Pro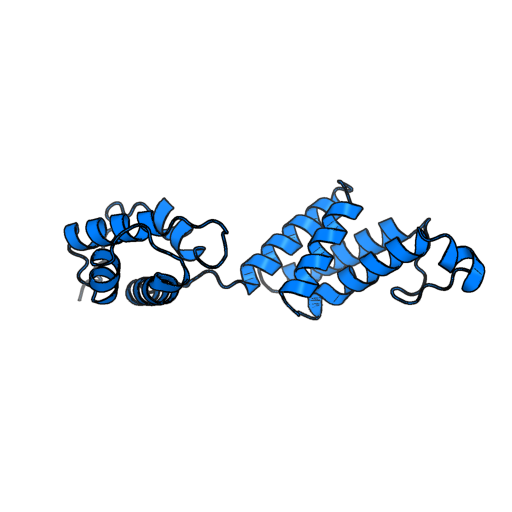tein AF-A0A3S8R445-F1 (afdb_monomer_lite)

Secondary structure (DSSP, 8-state):
------------HHHHHHHTTTTTSSS--THHHHHHHHHHHHTT---HHHHHHHTPPSSPPHHHHHHHHHHHHHHTTPPP--HHHHHHHHHHHHHHHHHTTSSHHHHHHHHHHHHHHH--GGGHHHHHHHHHHHHHH-HHHHHHSTT--SSSTT--TTTHHHHHHHHHHHHHHHHHTS--

Sequence (180 aa):
MEGVKISIVKLDVNFLEVLKTHKQVEPFDYDLVVDWAVNMLLNNYNYESLIKIASMSKPIFEEEIVDYVTEVLNDFKIEELVAVDTFKRKANYHVKMILQSNEIRKHLESLYKIYLESDNPDYKVFFNLHHAWKDLESDFIKQEMNGIQMYYKGATLENIKELIILESKKWLESCDLYSC

pLDDT: mean 82.08, std 16.59, range [32.72, 97.69]

Foldseek 3Di:
DDDPPPPPPDDVVVVVVVLLCPVPDPPDQLVVVLVSLVVCVVVVNDDPLSVVSVPDDPPDDCVRCVVSSVVVCVVVVHHRDDCVVVLLVLLLVLLVCLLVVHPVLVSLVVLLVSCVVVVDCLSLLSVLLNVQQVLLPDPVCVPPVVQAGDSDGPDHPVCSSVVSNVVSVVSVVVVVVPDD

Radius of gyration: 23.13 Å; chains: 1; bounding box: 48×33×72 Å

Structure (mmCIF, N/CA/C/O backbone):
data_AF-A0A3S8R445-F1
#
_entry.id   AF-A0A3S8R445-F1
#
loop_
_atom_site.group_PDB
_atom_site.id
_atom_site.type_symbol
_atom_site.label_atom_id
_atom_site.label_alt_id
_atom_site.label_comp_id
_atom_site.label_asym_id
_atom_site.label_entity_id
_atom_site.label_seq_id
_atom_site.pdbx_PDB_ins_code
_atom_site.Cartn_x
_atom_site.Cartn_y
_atom_site.Cartn_z
_atom_site.occupancy
_atom_site.B_iso_or_equiv
_atom_site.auth_seq_id
_atom_site.auth_comp_id
_atom_site.auth_asym_id
_atom_site.auth_atom_id
_atom_site.pdbx_PDB_model_num
ATOM 1 N N . MET A 1 1 ? -6.770 -18.264 41.956 1.00 37.25 1 MET A N 1
ATOM 2 C CA . MET A 1 1 ? -6.977 -17.150 41.009 1.00 37.25 1 MET A CA 1
ATOM 3 C C . MET A 1 1 ? -7.076 -17.759 39.629 1.00 37.25 1 MET A C 1
ATOM 5 O O . MET A 1 1 ? -6.067 -17.959 38.967 1.00 37.25 1 MET A O 1
ATOM 9 N N . GLU A 1 2 ? -8.281 -18.194 39.278 1.00 33.03 2 GLU A N 1
ATOM 10 C CA . GLU A 1 2 ? -8.566 -18.798 37.980 1.00 33.03 2 GLU A CA 1
ATOM 11 C C . GLU A 1 2 ? -8.629 -17.699 36.923 1.00 33.03 2 GLU A C 1
ATOM 13 O O . GLU A 1 2 ? -9.273 -16.667 37.113 1.00 33.03 2 GLU A O 1
ATOM 18 N N . GLY A 1 3 ? -7.896 -17.914 35.831 1.00 37.78 3 GLY A N 1
ATOM 19 C CA . GLY A 1 3 ? -7.893 -17.035 34.678 1.00 37.78 3 GLY A CA 1
ATOM 20 C C . GLY A 1 3 ? -9.277 -17.007 34.051 1.00 37.78 3 GLY A C 1
ATOM 21 O O . GLY A 1 3 ? -9.747 -18.008 33.511 1.00 37.78 3 GLY A O 1
ATOM 22 N N . VAL A 1 4 ? -9.912 -15.841 34.100 1.00 32.72 4 VAL A N 1
ATOM 23 C CA . VAL A 1 4 ? -11.117 -15.567 33.329 1.00 32.72 4 VAL A CA 1
ATOM 24 C C . VAL A 1 4 ? -10.696 -15.504 31.861 1.00 32.72 4 VAL A C 1
ATOM 26 O O . VAL A 1 4 ? -10.278 -14.466 31.353 1.00 32.72 4 VAL A O 1
ATOM 29 N N . LYS A 1 5 ? -10.781 -16.644 31.168 1.00 42.47 5 LYS A N 1
ATOM 30 C CA . LYS A 1 5 ? -10.970 -16.665 29.717 1.00 42.47 5 LYS A CA 1
ATOM 31 C C . LYS A 1 5 ? -12.329 -16.022 29.469 1.00 42.47 5 LYS A C 1
ATOM 33 O O . LYS A 1 5 ? -13.355 -16.689 29.557 1.00 42.47 5 LYS A O 1
ATOM 38 N N . ILE A 1 6 ? -12.321 -14.712 29.240 1.00 35.94 6 ILE A N 1
ATOM 39 C CA . ILE A 1 6 ? -13.501 -13.972 28.812 1.00 35.94 6 ILE A CA 1
ATOM 40 C C . ILE A 1 6 ? -13.895 -14.561 27.460 1.00 35.94 6 ILE A C 1
ATOM 42 O O . ILE A 1 6 ? -13.191 -14.422 26.461 1.00 35.94 6 ILE A O 1
ATOM 46 N N . SER A 1 7 ? -14.986 -15.316 27.477 1.00 34.06 7 SER A N 1
ATOM 47 C CA . SER A 1 7 ? -15.665 -15.847 26.309 1.00 34.06 7 SER A CA 1
ATOM 48 C C . SER A 1 7 ? -15.925 -14.701 25.339 1.00 34.06 7 SER A C 1
ATOM 50 O O . SER A 1 7 ? -16.614 -13.743 25.681 1.00 34.06 7 SER A O 1
ATOM 52 N N . ILE A 1 8 ? -15.364 -14.812 24.137 1.00 36.91 8 ILE A N 1
ATOM 53 C CA . ILE A 1 8 ? -15.640 -13.953 22.987 1.00 36.91 8 ILE A CA 1
ATOM 54 C C . ILE A 1 8 ? -17.103 -14.210 22.599 1.00 36.91 8 ILE A C 1
ATOM 56 O O . ILE A 1 8 ? -17.418 -15.052 21.761 1.00 36.91 8 ILE A O 1
ATOM 60 N N . VAL A 1 9 ? -18.029 -13.569 23.308 1.00 37.94 9 VAL A N 1
ATOM 61 C CA . VAL A 1 9 ? -19.453 -13.570 22.985 1.00 37.94 9 VAL A CA 1
ATOM 62 C C . VAL A 1 9 ? -19.597 -12.683 21.763 1.00 37.94 9 VAL A C 1
ATOM 64 O O . VAL A 1 9 ? -19.535 -11.474 21.914 1.00 37.94 9 VAL A O 1
ATOM 67 N N . LYS A 1 10 ? -19.714 -13.298 20.574 1.00 39.62 10 LYS A N 1
ATOM 68 C CA . LYS A 1 10 ? -20.199 -12.704 19.311 1.00 39.62 10 LYS A CA 1
ATOM 69 C C . LYS A 1 10 ? -20.020 -11.175 19.219 1.00 39.62 10 LYS A C 1
ATOM 71 O O . LYS A 1 10 ? -20.976 -10.448 18.971 1.00 39.62 10 LYS A O 1
ATOM 76 N N . LEU A 1 11 ? -18.788 -10.689 19.369 1.00 46.03 11 LEU A N 1
ATOM 77 C CA . LEU A 1 11 ? -18.419 -9.483 18.645 1.00 46.03 11 LEU A CA 1
ATOM 78 C C . LEU A 1 11 ? -18.672 -9.820 17.179 1.00 46.03 11 LEU A C 1
ATOM 80 O O . LEU A 1 11 ? -18.398 -10.952 16.763 1.00 46.03 11 LEU A O 1
ATOM 84 N N . ASP A 1 12 ? -19.216 -8.894 16.401 1.00 56.78 12 ASP A N 1
ATOM 85 C CA . ASP A 1 12 ? -19.133 -9.039 14.956 1.00 56.78 12 ASP A CA 1
ATOM 86 C C . ASP A 1 12 ? -17.648 -8.908 14.607 1.00 56.78 12 ASP A C 1
ATOM 88 O O . ASP A 1 12 ? -17.132 -7.817 14.378 1.00 56.78 12 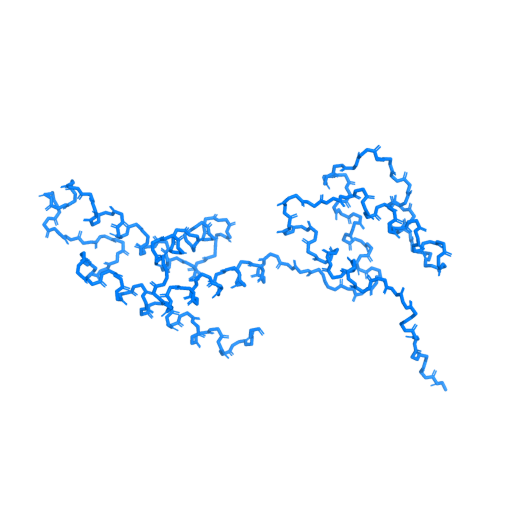ASP A O 1
ATOM 92 N N . VAL A 1 13 ? -16.922 -10.028 14.714 1.00 55.16 13 VAL A N 1
ATOM 93 C CA . VAL A 1 13 ? -15.473 -10.133 14.507 1.00 55.16 13 VAL A CA 1
ATOM 94 C C . VAL A 1 13 ? -15.116 -9.494 13.167 1.00 55.16 13 VAL A C 1
ATOM 96 O O . VAL A 1 13 ? -14.065 -8.879 13.039 1.00 55.16 13 VAL A O 1
ATOM 99 N N . ASN A 1 14 ? -16.043 -9.543 12.208 1.00 64.38 14 ASN A N 1
ATOM 100 C CA . ASN A 1 14 ? -15.901 -8.915 10.907 1.00 64.38 14 ASN A CA 1
ATOM 101 C C . ASN A 1 14 ? -15.787 -7.387 10.992 1.00 64.38 14 ASN A C 1
ATOM 103 O O . ASN A 1 14 ? -14.932 -6.822 10.319 1.00 64.38 14 ASN A O 1
ATOM 107 N N . PHE A 1 15 ? -16.598 -6.708 11.813 1.00 78.44 15 PHE A N 1
ATOM 108 C CA . PHE A 1 15 ? -16.552 -5.245 11.883 1.00 78.44 15 PHE A CA 1
ATOM 109 C C . PHE A 1 15 ? -15.285 -4.748 12.574 1.00 78.44 15 PHE A C 1
ATOM 111 O O . PHE A 1 15 ? -14.705 -3.756 12.152 1.00 78.44 15 PHE A O 1
ATOM 118 N N . LEU A 1 16 ? -14.808 -5.464 13.592 1.00 81.00 16 LEU A N 1
ATOM 119 C CA . LEU A 1 16 ? -13.578 -5.100 14.289 1.00 81.00 16 LEU A CA 1
ATOM 120 C C . LEU A 1 16 ? -12.347 -5.207 13.379 1.00 81.00 16 LEU A C 1
ATOM 122 O O . LEU A 1 16 ? -11.485 -4.337 13.421 1.00 81.00 16 LEU A O 1
ATOM 126 N N . GLU A 1 17 ? -12.270 -6.242 12.535 1.00 77.31 17 GLU A N 1
ATOM 127 C CA . GLU A 1 17 ? -11.201 -6.356 11.531 1.00 77.31 17 GLU A CA 1
ATOM 128 C C . GLU A 1 17 ? -11.254 -5.219 10.503 1.00 77.31 17 GLU A C 1
ATOM 130 O O . GLU A 1 17 ? -10.213 -4.696 10.112 1.00 77.31 17 GLU A O 1
ATOM 135 N N . VAL A 1 18 ? -12.456 -4.792 10.105 1.00 80.06 18 VAL A N 1
ATOM 136 C CA . VAL A 1 18 ? -12.642 -3.632 9.222 1.00 80.06 18 VAL A CA 1
ATOM 137 C C . VAL A 1 18 ? -12.226 -2.338 9.931 1.00 80.06 18 VAL A C 1
ATOM 139 O O . VAL A 1 18 ? -11.480 -1.542 9.362 1.00 80.06 18 VAL A O 1
ATOM 142 N N . LEU A 1 19 ? -12.617 -2.159 11.196 1.00 87.00 19 LEU A N 1
ATOM 143 C CA . LEU A 1 19 ? -12.300 -0.978 11.997 1.00 87.00 19 LEU A CA 1
ATOM 144 C C . LEU A 1 19 ? -10.791 -0.777 12.164 1.00 87.00 19 LEU A C 1
ATOM 146 O O . LEU A 1 19 ? -10.325 0.348 12.068 1.00 87.00 19 LEU A O 1
ATOM 150 N N . LYS A 1 20 ? -9.998 -1.848 12.307 1.00 87.50 20 LYS A N 1
ATOM 151 C CA . LYS A 1 20 ? -8.521 -1.758 12.357 1.00 87.50 20 LYS A CA 1
ATOM 152 C C . LYS A 1 20 ? -7.892 -1.125 11.116 1.00 87.50 20 LYS A C 1
ATOM 154 O O . LYS A 1 20 ? -6.747 -0.688 11.175 1.00 87.50 20 LYS A O 1
ATOM 159 N N . THR A 1 21 ? -8.607 -1.124 9.991 1.00 84.31 21 THR A N 1
ATOM 160 C CA . THR A 1 21 ? -8.146 -0.574 8.709 1.00 84.31 21 THR A CA 1
ATOM 161 C C . THR A 1 21 ? -8.712 0.812 8.412 1.00 84.31 21 THR A C 1
ATOM 163 O O . THR A 1 21 ? -8.507 1.306 7.306 1.00 84.31 21 THR A O 1
ATOM 166 N N . HIS A 1 22 ? -9.406 1.452 9.363 1.00 86.19 22 HIS A N 1
ATOM 167 C CA . HIS A 1 22 ? -10.198 2.660 9.100 1.00 86.19 22 HIS A CA 1
ATOM 168 C C . HIS A 1 22 ? -9.400 3.822 8.487 1.00 86.19 22 HIS A C 1
ATOM 170 O O . HIS A 1 22 ? -9.908 4.498 7.606 1.00 86.19 22 HIS A O 1
ATOM 176 N N . LYS A 1 23 ? -8.122 3.984 8.857 1.00 85.00 23 LYS A N 1
ATOM 177 C CA . LYS A 1 23 ? -7.211 4.997 8.280 1.00 85.00 23 LYS A CA 1
ATOM 178 C C . LYS A 1 23 ? -6.632 4.628 6.905 1.00 85.00 23 LYS A C 1
ATOM 180 O O . LYS A 1 23 ? -5.802 5.356 6.375 1.00 85.00 23 LYS A O 1
ATOM 185 N N . GLN A 1 24 ? -6.924 3.432 6.392 1.00 77.06 24 GLN A N 1
ATOM 186 C CA . GLN A 1 24 ? -6.248 2.834 5.227 1.00 77.06 24 GLN A CA 1
ATOM 187 C C . GLN A 1 24 ? -7.191 2.517 4.062 1.00 77.06 24 GLN A C 1
ATOM 189 O O . GLN A 1 24 ? -6.725 2.214 2.956 1.00 77.06 24 GLN A O 1
ATOM 194 N N . VAL A 1 25 ? -8.500 2.529 4.309 1.00 68.75 25 VAL A N 1
ATOM 195 C CA . VAL A 1 25 ? -9.534 2.219 3.324 1.00 68.75 25 VAL A CA 1
ATOM 196 C C . VAL A 1 25 ? -10.321 3.490 3.062 1.00 68.75 25 VAL A C 1
ATOM 198 O O . VAL A 1 25 ? -11.073 3.924 3.919 1.00 68.75 25 VAL A O 1
ATOM 201 N N . GLU A 1 26 ? -10.192 4.053 1.864 1.00 68.25 26 GLU A N 1
ATOM 202 C CA . GLU A 1 26 ? -11.035 5.165 1.428 1.00 68.25 26 GLU A CA 1
ATOM 203 C C . GLU A 1 26 ? -11.975 4.717 0.294 1.00 68.25 26 GLU A C 1
ATOM 205 O O . GLU A 1 26 ? -11.508 4.123 -0.687 1.00 68.25 26 GLU A O 1
ATOM 210 N N . PRO A 1 27 ? -13.291 5.003 0.383 1.00 70.88 27 PRO A N 1
ATOM 211 C CA . PRO A 1 27 ? -13.977 5.645 1.511 1.00 70.88 27 PRO A CA 1
ATOM 212 C C . PRO A 1 27 ? -14.246 4.670 2.677 1.00 70.88 27 PRO A C 1
ATOM 214 O O . PRO A 1 27 ? -14.631 3.521 2.446 1.00 70.88 27 PRO A O 1
ATOM 217 N N . PHE A 1 28 ? -14.112 5.147 3.919 1.00 80.19 28 PHE A N 1
ATOM 218 C CA . PHE A 1 28 ? -14.556 4.443 5.127 1.00 80.19 28 PHE A CA 1
ATOM 219 C C . PHE A 1 28 ? -15.848 5.072 5.662 1.00 80.19 28 PHE A C 1
ATOM 221 O O . PHE A 1 28 ? -15.940 6.291 5.793 1.00 80.19 28 PHE A O 1
ATOM 228 N N . ASP A 1 29 ? -16.851 4.250 5.973 1.00 83.81 29 ASP A N 1
ATOM 229 C CA . ASP A 1 29 ? -18.134 4.730 6.492 1.00 83.81 29 ASP A CA 1
ATOM 230 C C . ASP A 1 29 ? -18.096 4.844 8.022 1.00 83.81 29 ASP A C 1
ATOM 232 O O . ASP A 1 29 ? -18.304 3.873 8.759 1.00 83.81 29 ASP A O 1
ATOM 236 N N . TYR A 1 30 ? -17.813 6.053 8.500 1.00 89.31 30 TYR A N 1
ATOM 237 C CA . TYR A 1 30 ? -17.719 6.349 9.924 1.00 89.31 30 TYR A CA 1
ATOM 238 C C . TYR A 1 30 ? -19.078 6.391 10.644 1.00 89.31 30 TYR A C 1
ATOM 240 O O . TYR A 1 30 ? -19.117 6.233 11.868 1.00 89.31 30 TYR A O 1
ATOM 248 N N . ASP A 1 31 ? -20.202 6.475 9.924 1.00 88.62 31 ASP A N 1
ATOM 249 C CA . ASP A 1 31 ? -21.529 6.370 10.541 1.00 88.62 31 ASP A CA 1
ATOM 250 C C . ASP A 1 31 ? -21.749 4.969 11.132 1.00 88.62 31 ASP A C 1
ATOM 252 O O . ASP A 1 31 ? -22.407 4.818 12.170 1.00 88.62 31 ASP A O 1
ATOM 256 N N . LEU A 1 32 ? -21.162 3.934 10.523 1.00 87.25 32 LEU A N 1
ATOM 257 C CA . LEU A 1 32 ? -21.211 2.566 11.046 1.00 87.25 32 LEU A CA 1
ATOM 258 C C . LEU A 1 32 ? -20.446 2.421 12.365 1.00 87.25 32 LEU A C 1
ATOM 260 O O . LEU A 1 32 ? -20.806 1.588 13.197 1.00 87.25 32 LEU A O 1
ATOM 264 N N . VAL A 1 33 ? -19.417 3.242 12.590 1.00 92.25 33 VAL A N 1
ATOM 265 C CA . VAL A 1 33 ? -18.640 3.223 13.838 1.00 92.25 33 VAL A CA 1
ATOM 266 C C . VAL A 1 33 ? -19.472 3.754 15.000 1.00 92.25 33 VAL A C 1
ATOM 268 O O . VAL A 1 33 ? -19.410 3.196 16.094 1.00 92.25 33 VAL A O 1
ATOM 271 N N . VAL A 1 34 ? -20.306 4.770 14.759 1.00 92.56 34 VAL A N 1
ATOM 272 C CA . VAL A 1 34 ? -21.249 5.291 15.761 1.00 92.56 34 VAL A CA 1
ATOM 273 C C . VAL A 1 34 ? -22.289 4.235 16.137 1.00 92.56 34 VAL A C 1
ATOM 275 O O . VAL A 1 34 ? -22.503 3.987 17.325 1.00 92.56 34 VAL A O 1
ATOM 278 N N . ASP A 1 35 ? -22.887 3.553 15.152 1.00 89.94 35 ASP A N 1
ATOM 279 C CA . ASP A 1 35 ? -23.847 2.467 15.425 1.00 89.94 35 ASP A CA 1
ATOM 280 C C . ASP A 1 35 ? -23.194 1.324 16.201 1.00 89.94 35 ASP A C 1
ATOM 282 O O . ASP A 1 35 ? -23.765 0.782 17.153 1.00 89.94 35 ASP A O 1
ATOM 286 N N . TRP A 1 36 ? -21.976 0.957 15.806 1.00 91.50 36 TRP A N 1
ATOM 287 C CA . TRP A 1 36 ? -21.196 -0.045 16.509 1.00 91.50 36 TRP A CA 1
ATOM 288 C C . TRP A 1 36 ? -20.900 0.380 17.952 1.00 91.50 36 TRP A C 1
ATOM 290 O O . TRP A 1 36 ? -21.121 -0.416 18.863 1.00 91.50 36 TRP A O 1
ATOM 300 N N . ALA A 1 37 ? -20.496 1.629 18.196 1.00 93.38 37 ALA A N 1
ATOM 301 C CA . ALA A 1 37 ? -20.215 2.122 19.541 1.00 93.38 37 ALA A CA 1
ATOM 302 C C . ALA A 1 37 ? -21.455 2.075 20.448 1.00 93.38 37 ALA A C 1
ATOM 304 O O . ALA A 1 37 ? -21.369 1.588 21.577 1.00 93.38 37 ALA A O 1
ATOM 305 N N . VAL A 1 38 ? -22.628 2.479 19.941 1.00 91.62 38 VAL A N 1
ATOM 306 C CA . VAL A 1 38 ? -23.910 2.347 20.659 1.00 91.62 38 VAL A CA 1
ATOM 307 C C . VAL A 1 38 ? -24.187 0.885 21.013 1.00 91.62 38 VAL A C 1
ATOM 309 O O . VAL A 1 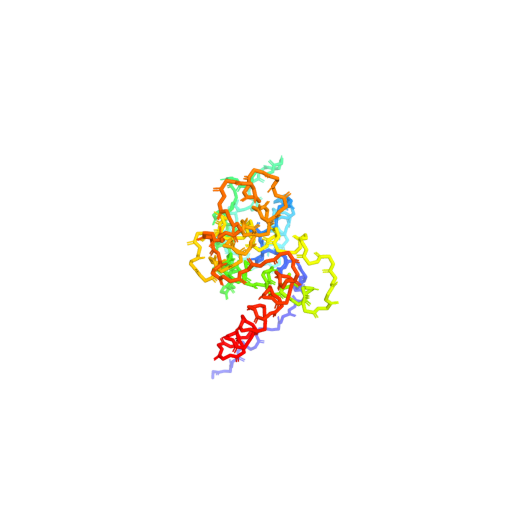38 ? -24.523 0.575 22.158 1.00 91.62 38 VAL A O 1
ATOM 312 N N . ASN A 1 39 ? -23.996 -0.033 20.063 1.00 89.75 39 ASN A N 1
ATOM 313 C CA . ASN A 1 39 ? -24.174 -1.462 20.311 1.00 89.75 39 ASN A CA 1
ATOM 314 C C . ASN A 1 39 ? -23.200 -1.992 21.372 1.00 89.75 39 ASN A C 1
ATOM 316 O O . ASN A 1 39 ? -23.596 -2.806 22.206 1.00 89.75 39 ASN A O 1
ATOM 320 N N . MET A 1 40 ? -21.949 -1.533 21.391 1.00 89.50 40 MET A N 1
ATOM 321 C CA . MET A 1 40 ? -20.972 -1.936 22.406 1.00 89.50 40 MET A CA 1
ATOM 322 C C . MET A 1 40 ? -21.381 -1.454 23.805 1.00 89.50 40 MET A C 1
ATOM 324 O O . MET A 1 40 ? -21.367 -2.253 24.746 1.00 89.50 40 MET A O 1
ATOM 328 N N . LEU A 1 41 ? -21.844 -0.205 23.939 1.00 92.50 41 LEU A N 1
ATOM 329 C CA . LEU A 1 41 ? -22.385 0.317 25.202 1.00 92.50 41 LEU A CA 1
ATOM 330 C C . LEU A 1 41 ? -23.587 -0.516 25.687 1.00 92.50 41 LEU A C 1
ATOM 332 O O . LEU A 1 41 ? -23.639 -0.912 26.851 1.00 92.50 41 LEU A O 1
ATOM 336 N N . LEU A 1 42 ? -24.519 -0.863 24.787 1.00 90.88 42 LEU A N 1
ATOM 337 C CA . LEU A 1 42 ? -25.676 -1.719 25.101 1.00 90.88 42 LEU A CA 1
ATOM 338 C C . LEU A 1 42 ? -25.277 -3.134 25.552 1.00 90.88 42 LEU A C 1
ATOM 340 O O . LEU A 1 42 ? -26.012 -3.776 26.300 1.00 90.88 42 LEU A O 1
ATOM 344 N N . ASN A 1 43 ? -24.103 -3.612 25.134 1.00 87.69 43 ASN A N 1
ATOM 345 C CA . ASN A 1 43 ? -23.529 -4.889 25.558 1.00 87.69 43 ASN A CA 1
ATOM 346 C C . ASN A 1 43 ? -22.630 -4.771 26.809 1.00 87.69 43 ASN A C 1
ATOM 348 O O . ASN A 1 43 ? -21.907 -5.712 27.134 1.00 87.69 43 ASN A O 1
ATOM 352 N N . ASN A 1 44 ? -22.729 -3.667 27.561 1.00 90.12 44 ASN A N 1
ATOM 353 C CA . ASN A 1 44 ? -21.999 -3.379 28.805 1.00 90.12 44 ASN A CA 1
ATOM 354 C C . ASN A 1 44 ? -20.490 -3.105 28.646 1.00 90.12 44 ASN A C 1
ATOM 356 O O . ASN A 1 44 ? -19.747 -3.191 29.628 1.00 90.12 44 ASN A O 1
ATOM 360 N N . TYR A 1 45 ? -20.021 -2.744 27.449 1.00 89.06 45 TYR A N 1
ATOM 361 C CA . TYR A 1 45 ? -18.666 -2.215 27.269 1.00 89.06 45 TYR A CA 1
ATOM 362 C C . TYR A 1 45 ? -18.668 -0.711 27.553 1.00 89.06 45 TYR A C 1
ATOM 364 O O . TYR A 1 45 ? -19.045 0.071 26.694 1.00 89.06 45 TYR A O 1
ATOM 372 N N . ASN A 1 46 ? -18.253 -0.300 28.753 1.00 89.06 46 ASN A N 1
ATOM 373 C CA . ASN A 1 46 ? -18.399 1.080 29.243 1.00 89.06 46 ASN A CA 1
ATOM 374 C C . ASN A 1 46 ? -17.084 1.878 29.202 1.00 89.06 46 ASN A C 1
ATOM 376 O O . ASN A 1 46 ? -16.630 2.386 30.228 1.00 89.06 46 ASN A O 1
ATOM 380 N N . TYR A 1 47 ? -16.453 1.959 28.033 1.00 93.00 47 TYR A N 1
ATOM 381 C CA . TYR A 1 47 ? -15.259 2.786 27.832 1.00 93.00 47 TYR A CA 1
ATOM 382 C C . TYR A 1 47 ? -15.640 4.242 27.539 1.00 93.00 47 TYR A C 1
ATOM 384 O O . TYR A 1 47 ? -16.622 4.497 26.843 1.00 93.00 47 TYR A O 1
ATOM 392 N N . GLU A 1 48 ? -14.862 5.205 28.044 1.00 93.88 48 GLU A N 1
ATOM 393 C CA . GLU A 1 48 ? -15.113 6.635 27.800 1.00 93.88 48 GLU A CA 1
ATOM 394 C C . GLU A 1 48 ? -15.032 6.968 26.304 1.00 93.88 48 GLU A C 1
ATOM 396 O O . GLU A 1 48 ? -15.872 7.693 25.774 1.00 93.88 48 GLU A O 1
ATOM 401 N N . SER A 1 49 ? -14.073 6.359 25.610 1.00 93.69 49 SER A N 1
ATOM 402 C CA . SER A 1 49 ? -13.890 6.442 24.162 1.00 93.69 49 SER A CA 1
ATOM 403 C C . SER A 1 49 ? -15.140 6.006 23.375 1.00 93.69 49 SER A C 1
ATOM 405 O O . SER A 1 49 ? -15.555 6.692 22.441 1.00 93.69 49 SER A O 1
ATOM 407 N N . LEU A 1 50 ? -15.822 4.934 23.800 1.00 94.69 50 LEU A N 1
ATOM 408 C CA . LEU A 1 50 ? -17.087 4.488 23.199 1.00 94.69 50 LEU A CA 1
ATOM 409 C C . LEU A 1 50 ? -18.225 5.480 23.441 1.00 94.69 50 LEU A C 1
ATOM 411 O O . LEU A 1 50 ? -19.034 5.703 22.544 1.00 94.69 50 LEU A O 1
ATOM 415 N N . ILE A 1 51 ? -18.293 6.084 24.632 1.00 95.75 51 ILE A N 1
ATOM 416 C CA . ILE A 1 51 ? -19.305 7.101 24.954 1.00 95.75 51 ILE A CA 1
ATOM 417 C C . ILE A 1 51 ? -19.121 8.325 24.056 1.00 95.75 51 ILE A C 1
ATOM 419 O O . ILE A 1 51 ? -20.106 8.832 23.518 1.00 95.75 51 ILE A O 1
ATOM 423 N N . LYS A 1 52 ? -17.873 8.769 23.851 1.00 95.25 52 LYS A N 1
ATOM 424 C CA . LYS A 1 52 ? -17.550 9.873 22.937 1.00 95.25 52 LYS A CA 1
ATOM 425 C C . LYS A 1 52 ? -18.065 9.573 21.530 1.00 95.25 52 LYS A C 1
ATOM 427 O O . LYS A 1 52 ? -18.890 10.334 21.032 1.00 95.25 52 LYS A O 1
ATOM 432 N N . ILE A 1 53 ? -17.678 8.436 20.941 1.00 96.12 53 ILE A N 1
ATOM 433 C CA . ILE A 1 53 ? -18.120 8.048 19.590 1.00 96.12 53 ILE A CA 1
ATOM 434 C C . ILE A 1 53 ? -19.647 7.928 19.501 1.00 96.12 53 ILE A C 1
ATOM 436 O O . ILE A 1 53 ? -20.257 8.481 18.591 1.00 96.12 53 ILE A O 1
ATOM 440 N N . ALA A 1 54 ? -20.287 7.243 20.451 1.00 95.44 54 ALA A N 1
ATOM 441 C CA . ALA A 1 54 ? -21.736 7.036 20.446 1.00 95.44 54 ALA A CA 1
ATOM 442 C C . ALA A 1 54 ? -22.540 8.343 20.582 1.00 95.44 54 ALA A C 1
ATOM 444 O O . ALA A 1 54 ? -23.720 8.378 20.240 1.00 95.44 54 ALA A O 1
ATOM 445 N N . SER A 1 55 ? -21.918 9.407 21.099 1.00 95.44 55 SER A N 1
ATOM 446 C CA . SER A 1 55 ? -22.540 10.727 21.241 1.00 95.44 55 SER A CA 1
ATOM 447 C C . SER A 1 55 ? -22.470 11.590 19.976 1.00 95.44 55 SER A C 1
ATOM 449 O O . SER A 1 55 ? -23.125 12.634 19.915 1.00 95.44 55 SER A O 1
ATOM 451 N N . MET A 1 56 ? -21.689 11.182 18.972 1.00 95.31 56 MET A N 1
ATOM 452 C CA . MET A 1 56 ? -21.512 11.959 17.750 1.00 95.31 56 MET A CA 1
ATOM 453 C C . MET A 1 56 ? -22.766 11.919 16.863 1.00 95.31 56 MET A C 1
ATOM 455 O O . MET A 1 56 ? -23.495 10.928 16.811 1.00 95.31 56 MET A O 1
ATOM 459 N N . SER A 1 57 ? -23.028 13.022 16.158 1.00 93.00 57 SER A N 1
ATOM 460 C CA . SER A 1 57 ? -24.181 13.150 15.260 1.00 93.00 57 SER A CA 1
ATOM 461 C C . SER A 1 57 ? -23.778 12.842 13.824 1.00 93.00 57 SER A C 1
ATOM 463 O O . SER A 1 57 ? -22.837 13.433 13.314 1.00 93.00 57 SER A O 1
ATOM 465 N N . LYS A 1 58 ? -24.524 11.951 13.173 1.00 89.88 58 LYS A N 1
ATOM 466 C CA . LYS A 1 58 ? -24.328 11.589 11.764 1.00 89.88 58 LYS A CA 1
ATOM 467 C C . LYS A 1 58 ? -24.844 12.688 10.817 1.00 89.88 58 LYS A C 1
ATOM 469 O O . LYS A 1 58 ? -25.838 13.338 11.164 1.00 89.88 58 LYS A O 1
ATOM 474 N N . PRO A 1 59 ? -24.283 12.847 9.603 1.00 90.38 59 PRO A N 1
ATOM 475 C CA . PRO A 1 59 ? -23.151 12.097 9.053 1.00 90.38 59 PRO A CA 1
ATOM 476 C C . PRO A 1 59 ? -21.822 12.524 9.681 1.00 90.38 59 PRO A C 1
ATOM 478 O O . PRO A 1 59 ? -21.635 13.702 9.972 1.00 90.38 59 PRO A O 1
ATOM 481 N N . ILE A 1 60 ? -20.920 11.566 9.867 1.00 89.88 60 ILE A N 1
ATOM 482 C CA . ILE A 1 60 ? -19.600 11.783 10.459 1.00 89.88 60 ILE A CA 1
ATOM 483 C C . ILE A 1 60 ? -18.550 11.948 9.364 1.00 89.88 60 ILE A C 1
ATOM 485 O O . ILE A 1 60 ? -18.423 11.088 8.488 1.00 89.88 60 ILE A O 1
ATOM 489 N N . PHE A 1 61 ? -17.746 13.003 9.457 1.00 86.62 61 PHE A N 1
ATOM 490 C CA . PHE A 1 61 ? -16.543 13.136 8.645 1.00 86.62 61 PHE A CA 1
ATOM 491 C C . PHE A 1 61 ? -15.330 12.519 9.347 1.00 86.62 61 PHE A C 1
ATOM 493 O O . PHE A 1 61 ? -15.242 12.494 10.577 1.00 86.62 61 PHE A O 1
ATOM 500 N N . GLU A 1 62 ? -14.384 12.002 8.561 1.00 87.12 62 GLU A N 1
ATOM 501 C CA . GLU A 1 62 ? -13.193 11.325 9.081 1.00 87.12 62 GLU A CA 1
ATOM 502 C C . GLU A 1 62 ? -12.430 12.195 10.084 1.00 87.12 62 GLU A C 1
ATOM 504 O O . GLU A 1 62 ? -12.058 11.719 11.159 1.00 87.12 62 GLU A O 1
ATOM 509 N N . GLU A 1 63 ? -12.262 13.483 9.775 1.00 88.12 63 GLU A N 1
ATOM 510 C CA . GLU A 1 63 ? -11.486 14.412 10.595 1.00 88.12 63 GLU A CA 1
ATOM 511 C C . GLU A 1 63 ? -12.096 14.630 11.990 1.00 88.12 63 GLU A C 1
ATOM 513 O O . GLU A 1 63 ? -11.406 15.091 12.898 1.00 88.12 63 GLU A O 1
ATOM 518 N N . GLU A 1 64 ? -13.375 14.297 12.178 1.00 89.94 64 GLU A N 1
ATOM 519 C CA . GLU A 1 64 ? -14.088 14.464 13.446 1.00 89.94 64 GLU A CA 1
ATOM 520 C C . GLU A 1 64 ? -13.950 13.252 14.376 1.00 89.94 64 GLU A C 1
ATOM 522 O O . GLU A 1 64 ? -14.104 13.393 15.589 1.00 89.94 64 GLU A O 1
ATOM 527 N N . ILE A 1 65 ? -13.700 12.056 13.829 1.00 93.62 65 ILE A N 1
ATOM 528 C CA . ILE A 1 65 ? -13.825 10.783 14.562 1.00 93.62 65 ILE A CA 1
ATOM 529 C C . ILE A 1 65 ? -12.539 9.955 14.605 1.00 93.62 65 ILE A C 1
ATOM 531 O O . ILE A 1 65 ? -12.386 9.127 15.504 1.00 93.62 65 ILE A O 1
ATOM 535 N N . VAL A 1 66 ? -11.613 10.155 13.662 1.00 90.94 66 VAL A N 1
ATOM 536 C CA . VAL A 1 66 ? -10.443 9.286 13.446 1.00 90.94 66 VAL A CA 1
ATOM 537 C C . VAL A 1 66 ? -9.610 9.049 14.718 1.00 90.94 66 VAL A C 1
ATOM 539 O O . VAL A 1 66 ? -9.207 7.915 15.006 1.00 90.94 66 VAL A O 1
ATOM 542 N N . ASP A 1 67 ? -9.421 10.085 15.536 1.00 91.19 67 ASP A N 1
ATOM 543 C CA . ASP A 1 67 ? -8.675 10.000 16.795 1.00 91.19 67 ASP A CA 1
ATOM 544 C C . ASP A 1 67 ? -9.455 9.248 17.883 1.00 91.19 67 ASP A C 1
ATOM 546 O O . ASP A 1 67 ? -8.870 8.512 18.679 1.00 91.19 67 ASP A O 1
ATOM 550 N N . TYR A 1 68 ? -10.785 9.351 17.895 1.00 93.94 68 TYR A N 1
ATOM 551 C CA . TYR A 1 68 ? -11.619 8.608 18.840 1.00 93.94 68 TYR A CA 1
ATOM 552 C C . TYR A 1 68 ? -11.681 7.121 18.495 1.00 93.94 68 TYR A C 1
ATOM 554 O O . TYR A 1 68 ? -11.664 6.289 19.402 1.00 93.94 68 TYR A O 1
ATOM 562 N N . VAL A 1 69 ? -11.685 6.759 17.206 1.00 92.75 69 VAL A N 1
ATOM 563 C CA . VAL A 1 69 ? -11.571 5.347 16.789 1.00 92.75 69 VAL A CA 1
ATOM 564 C C . VAL A 1 69 ? -10.255 4.745 17.281 1.00 92.75 69 VAL A C 1
ATOM 566 O O . VAL A 1 69 ? -10.250 3.644 17.831 1.00 92.75 69 VAL A O 1
ATOM 569 N N . THR A 1 70 ? -9.164 5.502 17.162 1.00 92.12 70 THR A N 1
ATOM 570 C CA . THR A 1 70 ? -7.838 5.130 17.685 1.00 92.12 70 THR A CA 1
ATOM 571 C C . THR A 1 70 ? -7.882 4.895 19.198 1.00 92.12 70 THR A C 1
ATOM 573 O O . THR A 1 70 ? -7.399 3.880 19.701 1.00 92.12 70 THR A O 1
ATOM 576 N N . GLU A 1 71 ? -8.496 5.819 19.945 1.00 93.56 71 GLU A N 1
ATOM 577 C CA . GLU A 1 71 ? -8.671 5.713 21.400 1.00 93.56 71 GLU A CA 1
ATOM 578 C C . GLU A 1 71 ? -9.445 4.440 21.781 1.00 93.56 71 GLU A C 1
ATOM 580 O O . GLU A 1 71 ? -9.007 3.686 22.652 1.00 93.56 71 GLU A O 1
ATOM 585 N N . VAL A 1 72 ? -10.541 4.140 21.074 1.00 93.38 72 VAL A N 1
ATOM 586 C CA . VAL A 1 72 ? -11.327 2.922 21.307 1.00 93.38 72 VAL A CA 1
ATOM 587 C C . VAL A 1 72 ? -10.505 1.661 21.037 1.00 93.38 72 VAL A C 1
ATOM 589 O O . VAL A 1 72 ? -10.503 0.745 21.858 1.00 93.38 72 VAL A O 1
ATOM 592 N N . LEU A 1 73 ? -9.795 1.577 19.910 1.00 91.94 73 LEU A N 1
ATOM 593 C CA . LEU A 1 73 ? -8.979 0.399 19.594 1.00 91.94 73 LEU A CA 1
ATOM 594 C C . LEU A 1 73 ? -7.912 0.151 20.674 1.00 91.94 73 LEU A C 1
ATOM 596 O O . LEU A 1 73 ? -7.725 -0.994 21.099 1.00 91.94 73 LEU A O 1
ATOM 600 N N . ASN A 1 74 ? -7.309 1.217 21.207 1.00 90.81 74 ASN A N 1
ATOM 601 C CA . ASN A 1 74 ? -6.381 1.139 22.336 1.00 90.81 74 ASN A CA 1
ATOM 602 C C . ASN A 1 74 ? -7.041 0.609 23.621 1.00 90.81 74 ASN A C 1
ATOM 604 O O . ASN A 1 74 ? -6.461 -0.255 24.286 1.00 90.81 74 ASN A O 1
ATOM 608 N N . ASP A 1 75 ? -8.260 1.049 23.948 1.00 90.94 75 ASP A N 1
ATOM 609 C CA . ASP A 1 75 ? -9.022 0.542 25.102 1.00 90.94 75 ASP A CA 1
ATOM 610 C C . ASP A 1 75 ? -9.295 -0.968 25.004 1.00 90.94 75 ASP A C 1
ATOM 612 O O . ASP A 1 75 ? -9.215 -1.701 25.999 1.00 90.94 75 ASP A O 1
ATOM 616 N N . PHE A 1 76 ? -9.540 -1.460 23.787 1.00 87.69 76 PHE A N 1
ATOM 617 C CA . PHE A 1 76 ? -9.687 -2.887 23.494 1.00 87.69 76 PHE A CA 1
ATOM 618 C C . PHE A 1 76 ? -8.354 -3.641 23.365 1.00 87.69 76 PHE A C 1
ATOM 620 O O . PHE A 1 76 ? -8.365 -4.863 23.192 1.00 87.69 76 PHE A O 1
ATOM 627 N N . LYS A 1 77 ? -7.209 -2.955 23.490 1.00 88.75 77 LYS A N 1
ATOM 628 C CA . LYS A 1 77 ? -5.858 -3.500 23.254 1.00 88.75 77 LYS A CA 1
ATOM 629 C C . LYS A 1 77 ? -5.711 -4.119 21.864 1.00 88.75 77 LYS A C 1
ATOM 631 O O . LYS A 1 77 ? -5.090 -5.171 21.701 1.00 88.75 77 LYS A O 1
ATOM 636 N N . ILE A 1 78 ? -6.326 -3.483 20.877 1.00 86.94 78 ILE A N 1
ATOM 637 C CA . ILE A 1 78 ? -6.271 -3.873 19.477 1.00 86.94 78 ILE A CA 1
ATOM 638 C C . ILE A 1 78 ? -5.275 -2.969 18.777 1.00 86.94 78 ILE A C 1
ATOM 640 O O . ILE A 1 78 ? -5.401 -1.750 18.810 1.00 86.94 78 ILE A O 1
ATOM 644 N N . GLU A 1 79 ? -4.304 -3.585 18.118 1.00 84.25 79 GLU A N 1
ATOM 645 C CA . GLU A 1 79 ? -3.368 -2.860 17.276 1.00 84.25 79 GLU A CA 1
ATOM 646 C C . GLU A 1 79 ? -4.062 -2.431 15.978 1.00 84.25 79 GLU A C 1
ATOM 648 O O . GLU A 1 79 ? -4.666 -3.246 15.271 1.00 84.25 79 GLU A O 1
ATOM 653 N N . GLU A 1 80 ? -3.991 -1.136 15.686 1.00 83.81 80 GLU A N 1
ATOM 654 C CA . GLU A 1 80 ? -4.361 -0.602 14.381 1.00 83.81 80 GLU A CA 1
ATOM 655 C C . GLU A 1 80 ? -3.421 -1.124 13.299 1.00 83.81 80 GLU A C 1
ATOM 657 O O . GLU A 1 80 ? -2.209 -1.229 13.495 1.00 83.81 80 GLU A O 1
ATOM 662 N N . LEU A 1 81 ? -3.962 -1.381 12.110 1.00 76.75 81 LEU A N 1
ATOM 663 C CA . LEU A 1 81 ? -3.129 -1.736 10.972 1.00 76.75 81 LEU A CA 1
ATOM 664 C C . LEU A 1 81 ? -2.499 -0.462 10.401 1.00 76.75 81 LEU A C 1
ATOM 666 O O . LEU A 1 81 ? -3.126 0.304 9.668 1.00 76.75 81 LEU A O 1
ATOM 670 N N . VAL A 1 82 ? -1.233 -0.236 10.758 1.00 60.81 82 VAL A N 1
ATOM 671 C CA . VAL A 1 82 ? -0.453 0.922 10.311 1.00 60.81 82 VAL A CA 1
ATOM 672 C C . VAL A 1 82 ? -0.182 0.833 8.804 1.00 60.81 82 VAL A C 1
ATOM 674 O O . VAL A 1 82 ? 0.108 -0.234 8.257 1.00 60.81 82 VAL A O 1
ATOM 677 N N . ALA A 1 83 ? -0.220 1.981 8.120 1.00 55.53 83 ALA A N 1
ATOM 678 C CA . ALA A 1 83 ? 0.014 2.130 6.680 1.00 55.53 83 ALA A CA 1
ATOM 679 C C . ALA A 1 83 ? 1.270 1.415 6.151 1.00 55.53 83 ALA A C 1
ATOM 681 O O . ALA A 1 83 ? 1.285 0.984 5.001 1.00 55.53 83 ALA A O 1
ATOM 682 N N . VAL A 1 84 ? 2.312 1.243 6.974 1.00 52.25 84 VAL A N 1
ATOM 683 C CA . VAL A 1 84 ? 3.548 0.538 6.593 1.00 52.25 84 VAL A CA 1
ATOM 684 C C . VAL A 1 84 ? 3.257 -0.906 6.167 1.00 52.25 84 VAL A C 1
ATOM 686 O O . VAL A 1 84 ? 3.761 -1.349 5.131 1.00 52.25 84 VAL A O 1
ATOM 689 N N . ASP A 1 85 ? 2.360 -1.600 6.872 1.00 60.34 85 ASP A N 1
ATOM 690 C CA . ASP A 1 85 ? 1.903 -2.934 6.476 1.00 60.34 85 ASP A CA 1
ATOM 691 C C . ASP A 1 85 ? 1.000 -2.883 5.246 1.00 60.34 85 ASP A C 1
ATOM 693 O O . ASP A 1 85 ? 1.026 -3.793 4.417 1.00 60.34 85 ASP A O 1
ATOM 697 N N . THR A 1 86 ? 0.241 -1.803 5.061 1.00 68.69 86 THR A N 1
ATOM 698 C CA . THR A 1 86 ? -0.637 -1.632 3.898 1.00 68.69 86 THR A CA 1
ATOM 699 C C . THR A 1 86 ? 0.159 -1.387 2.618 1.00 68.69 86 THR A C 1
ATOM 701 O O . THR A 1 86 ? -0.090 -2.059 1.618 1.00 68.69 86 THR A O 1
ATOM 704 N N . PHE A 1 87 ? 1.151 -0.492 2.626 1.00 80.00 87 PHE A N 1
ATOM 705 C CA . PHE A 1 87 ? 2.035 -0.263 1.481 1.00 80.00 87 PHE A CA 1
ATOM 706 C C . PHE A 1 87 ? 2.843 -1.508 1.149 1.00 80.00 87 PHE A C 1
ATOM 708 O O . PHE A 1 87 ? 2.899 -1.890 -0.017 1.00 80.00 87 PHE A O 1
ATOM 715 N N . LYS A 1 88 ? 3.384 -2.201 2.159 1.00 82.38 88 LYS A N 1
ATOM 716 C CA . LYS A 1 88 ? 4.133 -3.442 1.946 1.00 82.38 88 LYS A CA 1
ATOM 717 C C . LYS A 1 88 ? 3.239 -4.552 1.387 1.00 82.38 88 LYS A C 1
ATOM 719 O O . LYS A 1 88 ? 3.629 -5.230 0.439 1.00 82.38 88 LYS A O 1
ATOM 724 N N . ARG A 1 89 ? 2.005 -4.706 1.887 1.00 80.25 89 ARG A N 1
ATOM 725 C CA . ARG A 1 89 ? 1.012 -5.655 1.341 1.00 80.25 89 ARG A CA 1
ATOM 726 C C . ARG A 1 89 ? 0.594 -5.297 -0.087 1.00 80.25 89 ARG A C 1
ATOM 728 O O . ARG A 1 89 ? 0.599 -6.178 -0.948 1.00 80.25 89 ARG A O 1
ATOM 735 N N . LYS A 1 90 ? 0.288 -4.023 -0.364 1.00 84.31 90 LYS A N 1
ATOM 736 C CA . LYS A 1 90 ? -0.033 -3.515 -1.712 1.00 84.31 90 LYS A CA 1
ATOM 737 C C . LYS A 1 90 ? 1.1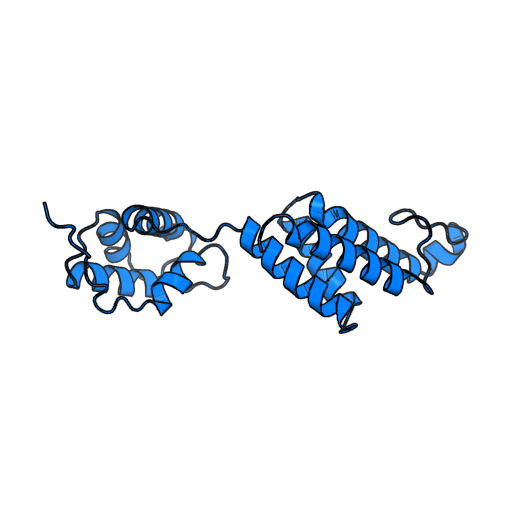40 -3.741 -2.672 1.00 84.31 90 LYS A C 1
ATOM 739 O O . LYS A 1 90 ? 0.949 -4.253 -3.774 1.00 84.31 90 LYS A O 1
ATOM 744 N N . ALA A 1 91 ? 2.362 -3.446 -2.237 1.00 89.94 91 ALA A N 1
ATOM 745 C CA . ALA A 1 91 ? 3.567 -3.672 -3.019 1.00 89.94 91 ALA A CA 1
ATOM 746 C C . ALA A 1 91 ? 3.780 -5.162 -3.305 1.00 89.94 91 ALA A C 1
ATOM 748 O O . ALA A 1 91 ? 3.964 -5.539 -4.459 1.00 89.94 91 ALA A O 1
ATOM 749 N N . ASN A 1 92 ? 3.648 -6.026 -2.296 1.00 89.38 92 ASN A N 1
ATOM 750 C CA . ASN A 1 92 ? 3.752 -7.476 -2.458 1.00 89.38 92 ASN A CA 1
ATOM 751 C C . ASN A 1 92 ? 2.718 -8.029 -3.443 1.00 89.38 92 ASN A C 1
ATOM 753 O O . ASN A 1 92 ? 3.043 -8.917 -4.233 1.00 89.38 92 ASN A O 1
ATOM 757 N N . TYR A 1 93 ? 1.490 -7.505 -3.434 1.00 87.38 93 TYR A N 1
ATOM 758 C CA . TYR A 1 93 ? 0.488 -7.838 -4.443 1.00 87.38 93 TYR A CA 1
ATOM 759 C C . TYR A 1 93 ? 0.986 -7.482 -5.851 1.00 87.38 93 TYR A C 1
ATOM 761 O O . TYR A 1 93 ? 1.063 -8.358 -6.711 1.00 87.38 93 TYR A O 1
ATOM 769 N N . HIS A 1 94 ? 1.404 -6.237 -6.083 1.00 91.19 94 HIS A N 1
ATOM 770 C CA . HIS A 1 94 ? 1.872 -5.792 -7.399 1.00 91.19 94 HIS A CA 1
ATOM 771 C C . HIS A 1 94 ? 3.125 -6.528 -7.881 1.00 91.19 94 HIS A C 1
ATOM 773 O O . HIS A 1 94 ? 3.202 -6.909 -9.049 1.00 91.19 94 HIS A O 1
ATOM 779 N N . VAL A 1 95 ? 4.067 -6.804 -6.981 1.00 93.94 95 VAL A N 1
ATOM 780 C CA . VAL A 1 95 ? 5.255 -7.615 -7.257 1.00 93.94 95 VAL A CA 1
ATOM 781 C C . VAL A 1 95 ? 4.863 -9.029 -7.694 1.00 93.94 95 VAL A C 1
ATOM 783 O O . VAL A 1 95 ? 5.352 -9.509 -8.714 1.00 93.94 95 VAL A O 1
ATOM 786 N N . LYS A 1 96 ? 3.928 -9.690 -6.998 1.00 88.19 96 LYS A N 1
ATOM 787 C CA . LYS A 1 96 ? 3.440 -11.022 -7.400 1.00 88.19 96 LYS A CA 1
ATOM 788 C C . LYS A 1 96 ? 2.787 -11.003 -8.784 1.00 88.19 96 LYS A C 1
ATOM 790 O O . LYS A 1 96 ? 3.040 -11.908 -9.577 1.00 88.19 96 LYS A O 1
ATOM 795 N N . MET A 1 97 ? 2.014 -9.965 -9.105 1.00 87.44 97 MET A N 1
ATOM 796 C CA . MET A 1 97 ? 1.406 -9.826 -10.432 1.00 87.44 97 MET A CA 1
ATOM 797 C C . MET A 1 97 ? 2.452 -9.624 -11.544 1.00 87.44 97 MET A C 1
ATOM 799 O O . MET A 1 97 ? 2.332 -10.224 -12.613 1.00 87.44 97 MET A O 1
ATOM 803 N N . ILE A 1 98 ? 3.516 -8.853 -11.276 1.00 94.38 98 ILE A N 1
ATOM 804 C CA . ILE A 1 98 ? 4.668 -8.705 -12.183 1.00 94.38 98 ILE A CA 1
ATOM 805 C C . ILE A 1 98 ? 5.331 -10.059 -12.451 1.00 94.38 98 ILE A C 1
ATOM 807 O O . ILE A 1 98 ? 5.611 -10.388 -13.603 1.00 94.38 98 ILE A O 1
ATOM 811 N N . LEU A 1 99 ? 5.561 -10.866 -11.410 1.00 92.50 99 LEU A N 1
ATOM 812 C CA . LEU A 1 99 ? 6.191 -12.185 -11.550 1.00 92.50 99 LEU A CA 1
ATOM 813 C C . LEU A 1 99 ? 5.336 -13.171 -12.353 1.00 92.50 99 LEU A C 1
ATOM 815 O O . LEU A 1 99 ? 5.873 -14.040 -13.035 1.00 92.50 99 LEU A O 1
ATOM 819 N N . GLN A 1 100 ? 4.016 -13.003 -12.328 1.00 89.19 100 GLN A N 1
ATOM 820 C CA . GLN A 1 100 ? 3.077 -13.740 -13.176 1.00 89.19 100 GLN A CA 1
ATOM 821 C C . GLN A 1 100 ? 3.010 -13.198 -14.616 1.00 89.19 100 GLN A C 1
ATOM 823 O O . GLN A 1 100 ? 2.215 -13.681 -15.416 1.00 89.19 100 GLN A O 1
ATOM 828 N N . SER A 1 101 ? 3.843 -12.208 -14.964 1.00 85.50 101 SER A N 1
ATOM 829 C CA . SER A 1 101 ? 3.855 -11.507 -16.258 1.00 85.50 101 SER A CA 1
ATOM 830 C C . SER A 1 101 ? 2.516 -10.868 -16.640 1.00 85.50 101 SER A C 1
ATOM 832 O O . SER A 1 101 ? 2.266 -10.594 -17.814 1.00 85.50 101 SER A O 1
ATOM 834 N N . ASN A 1 102 ? 1.658 -10.597 -15.656 1.00 76.62 102 ASN A N 1
ATOM 835 C CA . ASN A 1 102 ? 0.380 -9.944 -15.877 1.00 76.62 102 ASN A CA 1
ATOM 836 C C . ASN A 1 102 ? 0.567 -8.424 -15.824 1.00 76.62 102 ASN A C 1
ATOM 838 O O . ASN A 1 102 ? 1.159 -7.929 -14.874 1.00 76.62 102 ASN A O 1
ATOM 842 N N . GLU A 1 103 ? 0.105 -7.694 -16.845 1.00 88.38 103 GLU A N 1
ATOM 843 C CA . GLU A 1 103 ? 0.090 -6.219 -16.909 1.00 88.38 103 GLU A CA 1
ATOM 844 C C . GLU A 1 103 ? 1.312 -5.511 -16.261 1.00 88.38 103 GLU A C 1
ATOM 846 O O . GLU A 1 103 ? 1.149 -4.543 -15.517 1.00 88.38 103 GLU A O 1
ATOM 851 N N . ILE A 1 104 ? 2.548 -5.968 -16.536 1.00 92.81 104 ILE A N 1
ATOM 852 C CA . ILE A 1 104 ? 3.774 -5.538 -15.816 1.00 92.81 104 ILE A CA 1
ATOM 853 C C . ILE A 1 104 ? 3.867 -4.008 -15.682 1.00 92.81 104 ILE A C 1
ATOM 855 O O . ILE A 1 104 ? 4.204 -3.490 -14.619 1.00 92.81 104 ILE A O 1
ATOM 859 N N . ARG A 1 105 ? 3.521 -3.270 -16.745 1.00 93.44 105 ARG A N 1
ATOM 860 C CA . ARG A 1 105 ? 3.568 -1.801 -16.777 1.00 93.44 105 ARG A CA 1
ATOM 861 C C . ARG A 1 105 ? 2.657 -1.154 -15.733 1.00 93.44 105 ARG A C 1
ATOM 863 O O . ARG A 1 105 ? 3.090 -0.249 -15.027 1.00 93.44 105 ARG A O 1
ATOM 870 N N . LYS A 1 106 ? 1.420 -1.639 -15.626 1.00 92.56 106 LYS A N 1
ATOM 871 C CA . LYS A 1 106 ? 0.402 -1.134 -14.699 1.00 92.56 106 LYS A CA 1
ATOM 872 C C . LYS A 1 106 ? 0.813 -1.382 -13.254 1.00 92.56 106 LYS A C 1
ATOM 874 O O . LYS A 1 106 ? 0.718 -0.493 -12.419 1.00 92.56 106 LYS A O 1
ATOM 879 N N . HIS A 1 107 ? 1.310 -2.578 -12.959 1.00 93.81 107 HIS A N 1
ATOM 880 C CA . HIS A 1 107 ? 1.747 -2.910 -11.605 1.00 93.81 107 HIS A CA 1
ATOM 881 C C . HIS A 1 107 ? 3.043 -2.199 -11.207 1.00 93.81 107 HIS A C 1
ATOM 883 O O . HIS A 1 107 ? 3.179 -1.797 -10.053 1.00 93.81 107 HIS A O 1
ATOM 889 N N . LEU A 1 108 ? 3.949 -1.948 -12.156 1.00 97.19 108 LEU A N 1
ATOM 890 C CA . LEU A 1 108 ? 5.100 -1.076 -11.930 1.00 97.19 108 LEU A CA 1
ATOM 891 C C . LEU A 1 108 ? 4.674 0.369 -11.633 1.00 97.19 108 LEU A C 1
ATOM 893 O O . LEU A 1 108 ? 5.248 1.003 -10.755 1.00 97.19 108 LEU A O 1
ATOM 897 N N . GLU A 1 109 ? 3.665 0.893 -12.335 1.00 94.44 109 GLU A N 1
ATOM 898 C CA . GLU A 1 109 ? 3.098 2.214 -12.041 1.00 94.44 109 GLU A CA 1
ATOM 899 C C . GLU A 1 109 ? 2.499 2.278 -10.628 1.00 94.44 109 GLU A C 1
ATOM 901 O O . GLU A 1 109 ? 2.716 3.256 -9.918 1.00 94.44 109 GLU A O 1
ATOM 906 N N . SER A 1 110 ? 1.804 1.232 -10.177 1.00 92.00 110 SER A N 1
ATOM 907 C CA . SER A 1 110 ? 1.309 1.170 -8.798 1.00 92.00 110 SER A CA 1
ATOM 908 C C . SER A 1 110 ? 2.443 1.170 -7.765 1.00 92.00 110 SER A C 1
ATOM 910 O O . SER A 1 110 ? 2.357 1.895 -6.781 1.00 92.00 110 SER A O 1
ATOM 912 N N . LEU A 1 111 ? 3.530 0.422 -7.995 1.00 94.38 111 LEU A N 1
ATOM 913 C CA . LEU A 1 111 ? 4.709 0.425 -7.112 1.00 94.38 111 LEU A CA 1
ATOM 914 C C . LEU A 1 111 ? 5.416 1.786 -7.078 1.00 94.38 111 LEU A C 1
ATOM 916 O O . LEU A 1 111 ? 5.875 2.227 -6.028 1.00 94.38 111 LEU A O 1
ATOM 920 N N . TYR A 1 112 ? 5.466 2.472 -8.218 1.00 93.00 112 TYR A N 1
ATOM 921 C CA . TYR A 1 112 ? 5.930 3.852 -8.306 1.00 93.00 112 TYR A CA 1
ATOM 922 C C . TYR A 1 112 ? 5.069 4.809 -7.460 1.00 93.00 112 TYR A C 1
ATOM 924 O O . TYR A 1 112 ? 5.623 5.631 -6.736 1.00 93.00 112 TYR A O 1
ATOM 932 N N . LYS A 1 113 ? 3.734 4.692 -7.503 1.00 90.38 113 LYS A N 1
ATOM 933 C CA . LYS A 1 113 ? 2.835 5.523 -6.679 1.00 90.38 113 LYS A CA 1
ATOM 934 C C . LYS A 1 113 ? 3.026 5.256 -5.190 1.00 90.38 113 LYS A C 1
ATOM 936 O O . LYS A 1 113 ? 3.125 6.205 -4.424 1.00 90.38 113 LYS A O 1
ATOM 941 N N . ILE A 1 114 ? 3.203 3.989 -4.810 1.00 90.06 114 ILE A N 1
ATOM 942 C CA . ILE A 1 114 ? 3.531 3.611 -3.429 1.00 90.06 114 ILE A CA 1
ATOM 943 C C . ILE A 1 114 ? 4.806 4.321 -2.954 1.00 90.06 114 ILE A C 1
ATOM 945 O O . ILE A 1 114 ? 4.805 4.853 -1.852 1.00 90.06 114 ILE A O 1
ATOM 949 N N . TYR A 1 115 ? 5.862 4.394 -3.776 1.00 91.12 115 TYR A N 1
ATOM 950 C CA . TYR A 1 115 ? 7.071 5.153 -3.423 1.00 91.12 115 TYR A CA 1
ATOM 951 C C . TYR A 1 115 ? 6.777 6.635 -3.143 1.00 91.12 115 TYR A C 1
ATOM 953 O O . TYR A 1 115 ? 7.287 7.176 -2.167 1.00 91.12 115 TYR A O 1
ATOM 961 N N . LEU A 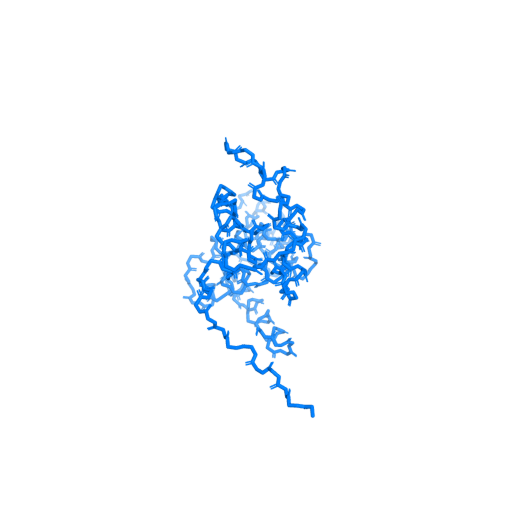1 116 ? 5.959 7.284 -3.979 1.00 87.25 116 LEU A N 1
ATOM 962 C CA . LEU A 1 116 ? 5.604 8.696 -3.802 1.00 87.25 116 LEU A CA 1
ATOM 963 C C . LEU A 1 116 ? 4.754 8.947 -2.554 1.00 87.25 116 LEU A C 1
ATOM 965 O O . LEU A 1 116 ? 4.931 9.963 -1.894 1.00 87.25 116 LEU A O 1
ATOM 969 N N . GLU A 1 117 ? 3.826 8.039 -2.259 1.00 86.56 117 GLU A N 1
ATOM 970 C CA . GLU A 1 117 ? 2.914 8.147 -1.117 1.00 86.56 117 GLU A CA 1
ATOM 971 C C . GLU A 1 117 ? 3.615 7.819 0.203 1.00 86.56 117 GLU A C 1
ATOM 973 O O . GLU A 1 117 ? 3.342 8.447 1.223 1.00 86.56 117 GLU A O 1
ATOM 978 N N . SER A 1 118 ? 4.520 6.838 0.199 1.00 82.88 118 SER A N 1
ATOM 979 C CA . SER A 1 118 ? 5.155 6.354 1.422 1.00 82.88 118 SER A CA 1
ATOM 980 C C . SER A 1 118 ? 6.490 7.033 1.745 1.00 82.88 118 SER A C 1
ATOM 982 O O . SER A 1 118 ? 6.998 6.816 2.842 1.00 82.88 118 SER A O 1
ATOM 984 N N . ASP A 1 119 ? 7.117 7.719 0.777 1.00 81.25 119 ASP A N 1
ATOM 985 C CA . ASP A 1 119 ? 8.495 8.253 0.827 1.00 81.25 119 ASP A CA 1
ATOM 986 C C . ASP A 1 119 ? 9.537 7.241 1.360 1.00 81.25 119 ASP A C 1
ATOM 988 O O . ASP A 1 119 ? 10.531 7.582 2.001 1.00 81.25 119 ASP A O 1
ATOM 992 N N . ASN A 1 120 ? 9.305 5.943 1.120 1.00 83.25 120 ASN A N 1
ATOM 993 C CA . ASN A 1 120 ? 10.159 4.880 1.650 1.00 83.25 120 ASN A CA 1
ATOM 994 C C . ASN A 1 120 ? 11.214 4.499 0.594 1.00 83.25 120 ASN A C 1
ATOM 996 O O . ASN A 1 120 ? 10.848 4.060 -0.504 1.00 83.25 120 ASN A O 1
ATOM 1000 N N . PRO A 1 121 ? 12.521 4.612 0.906 1.00 87.06 121 PRO A N 1
ATOM 1001 C CA . PRO A 1 121 ? 13.599 4.321 -0.036 1.00 87.06 121 PRO A CA 1
ATOM 1002 C C . PRO A 1 121 ? 13.614 2.877 -0.551 1.00 87.06 121 PRO A C 1
ATOM 1004 O O . PRO A 1 121 ? 14.163 2.646 -1.629 1.00 87.06 121 PRO A O 1
ATOM 1007 N N . ASP A 1 122 ? 12.991 1.927 0.146 1.00 88.00 122 ASP A N 1
ATOM 1008 C CA . ASP A 1 122 ? 12.903 0.528 -0.279 1.00 88.00 122 ASP A CA 1
ATOM 1009 C C . ASP A 1 122 ? 12.213 0.398 -1.649 1.00 88.00 122 ASP A C 1
ATOM 1011 O O . ASP A 1 122 ? 12.618 -0.408 -2.489 1.00 88.00 122 ASP A O 1
ATOM 1015 N N . TYR A 1 123 ? 11.221 1.249 -1.940 1.00 90.38 123 TYR A N 1
ATOM 1016 C CA . TYR A 1 123 ? 10.497 1.232 -3.218 1.00 90.38 123 TYR A CA 1
ATOM 1017 C C . TYR A 1 123 ? 11.214 1.993 -4.346 1.00 90.38 123 TYR A C 1
ATOM 1019 O O . TYR A 1 123 ? 10.773 1.953 -5.500 1.00 90.38 123 TYR A O 1
ATOM 1027 N N . LYS A 1 124 ? 12.339 2.666 -4.059 1.00 93.38 124 LYS A N 1
ATOM 1028 C CA . LYS A 1 124 ? 13.054 3.528 -5.020 1.00 93.38 124 LYS A CA 1
ATOM 1029 C C . LYS A 1 124 ? 13.486 2.785 -6.285 1.00 93.38 124 LYS A C 1
ATOM 1031 O O . LYS A 1 124 ? 13.546 3.374 -7.364 1.00 93.38 124 LYS A O 1
ATOM 1036 N N . VAL A 1 125 ? 13.765 1.485 -6.185 1.00 95.69 125 VAL A N 1
ATOM 1037 C CA . VAL A 1 125 ? 14.115 0.665 -7.354 1.00 95.69 125 VAL A CA 1
ATOM 1038 C C . VAL A 1 125 ? 12.977 0.616 -8.379 1.00 95.69 125 VAL A C 1
ATOM 1040 O O . VAL A 1 125 ? 13.224 0.759 -9.576 1.00 95.69 125 VAL A O 1
ATOM 1043 N N . PHE A 1 126 ? 11.724 0.515 -7.927 1.00 96.19 126 PHE A N 1
ATOM 1044 C CA . PHE A 1 126 ? 10.554 0.503 -8.806 1.00 96.19 126 PHE A CA 1
ATOM 1045 C C . PHE A 1 126 ? 10.260 1.887 -9.384 1.00 96.19 126 PHE A C 1
ATOM 1047 O O . PHE A 1 126 ? 9.890 1.986 -10.554 1.00 96.19 126 PHE A O 1
ATOM 1054 N N . PHE A 1 127 ? 10.508 2.953 -8.617 1.00 95.50 127 PHE A N 1
ATOM 1055 C CA . PHE A 1 127 ? 10.490 4.323 -9.135 1.00 95.50 127 PHE A CA 1
ATOM 1056 C C . PHE A 1 127 ? 11.479 4.494 -10.300 1.00 95.50 127 PHE A C 1
ATOM 1058 O O . PHE A 1 127 ? 11.099 4.938 -11.386 1.00 95.50 127 PHE A O 1
ATOM 1065 N N . ASN A 1 128 ? 12.734 4.074 -10.113 1.00 96.06 128 ASN A N 1
ATOM 1066 C CA . ASN A 1 128 ? 13.768 4.171 -11.143 1.00 96.06 128 ASN A CA 1
ATOM 1067 C C . ASN A 1 128 ? 13.409 3.353 -12.391 1.00 96.06 128 ASN A C 1
ATOM 1069 O O . ASN A 1 128 ? 13.541 3.843 -13.508 1.00 96.06 128 ASN A O 1
ATOM 1073 N N . LEU A 1 129 ? 12.917 2.124 -12.217 1.00 97.00 129 LEU A N 1
ATOM 1074 C CA . LEU A 1 129 ? 12.492 1.271 -13.330 1.00 97.00 129 LEU A CA 1
ATOM 1075 C C . LEU A 1 129 ? 11.284 1.845 -14.085 1.00 97.00 129 LEU A C 1
ATOM 1077 O O . LEU A 1 129 ? 11.223 1.742 -15.311 1.00 97.00 129 LEU A O 1
ATOM 1081 N N . HIS A 1 130 ? 10.334 2.472 -13.382 1.00 96.38 130 HIS A N 1
ATOM 1082 C CA . HIS A 1 130 ? 9.187 3.133 -14.006 1.00 96.38 130 HIS A CA 1
ATOM 1083 C C . HIS A 1 130 ? 9.632 4.245 -14.962 1.00 96.38 130 HIS A C 1
ATOM 1085 O O . HIS A 1 130 ? 9.186 4.280 -16.118 1.00 96.38 130 HIS A O 1
ATOM 1091 N N . HIS A 1 131 ? 10.526 5.116 -14.485 1.00 93.81 131 HIS A N 1
ATOM 1092 C CA . HIS A 1 131 ? 11.104 6.198 -15.275 1.00 93.81 131 HIS A CA 1
ATOM 1093 C C . HIS A 1 131 ? 11.994 5.674 -16.400 1.00 93.81 131 HIS A C 1
ATOM 1095 O O . HIS A 1 131 ? 11.821 6.100 -17.537 1.00 93.81 131 HIS A O 1
ATOM 1101 N N . ALA A 1 132 ? 12.843 4.678 -16.130 1.00 93.25 132 ALA A N 1
ATOM 1102 C CA . ALA A 1 132 ? 13.676 4.048 -17.151 1.00 93.25 132 ALA A CA 1
ATOM 1103 C C . ALA A 1 132 ? 12.840 3.523 -18.327 1.00 93.25 132 ALA A C 1
ATOM 1105 O O . ALA A 1 132 ? 13.160 3.798 -19.479 1.00 93.25 132 ALA A O 1
ATOM 1106 N N . TRP A 1 133 ? 11.735 2.820 -18.056 1.00 93.19 133 TRP A N 1
ATOM 1107 C CA . TRP A 1 133 ? 10.841 2.345 -19.114 1.00 93.19 133 TRP A CA 1
ATOM 1108 C C . TRP A 1 133 ? 10.188 3.516 -19.864 1.00 93.19 133 TRP A C 1
ATOM 1110 O O . TRP A 1 133 ? 10.196 3.545 -21.092 1.00 93.19 133 TRP A O 1
ATOM 1120 N N . LYS A 1 134 ? 9.667 4.520 -19.149 1.00 91.12 134 LYS A N 1
ATOM 1121 C CA . LYS A 1 134 ? 9.043 5.695 -19.782 1.00 91.12 134 LYS A CA 1
ATOM 1122 C C . LYS A 1 134 ? 10.014 6.446 -20.705 1.00 91.12 134 LYS A C 1
ATOM 1124 O O . LYS A 1 134 ? 9.622 6.836 -21.800 1.00 91.12 134 LYS A O 1
ATOM 1129 N N . ASP A 1 135 ? 11.269 6.597 -20.294 1.00 88.81 135 ASP A N 1
ATOM 1130 C CA . ASP A 1 135 ? 12.321 7.218 -21.102 1.00 88.81 135 ASP A CA 1
ATOM 1131 C C . ASP A 1 135 ? 12.635 6.408 -22.359 1.00 88.81 135 ASP A C 1
ATOM 1133 O O . ASP A 1 135 ? 12.779 6.971 -23.439 1.00 88.81 135 ASP A O 1
ATOM 1137 N N . LEU A 1 136 ? 12.715 5.081 -22.236 1.00 87.75 136 LEU A N 1
ATOM 1138 C CA . LEU A 1 136 ? 12.987 4.181 -23.358 1.00 87.75 136 LEU A CA 1
ATOM 1139 C C . LEU A 1 136 ? 11.882 4.217 -24.429 1.00 87.75 136 LEU A C 1
ATOM 1141 O O . LEU A 1 136 ? 12.148 3.975 -25.607 1.00 87.75 136 LEU A O 1
ATOM 1145 N N . GLU A 1 137 ? 10.647 4.529 -24.034 1.00 87.00 137 GLU A N 1
ATOM 1146 C CA . GLU A 1 137 ? 9.508 4.725 -24.940 1.00 87.00 137 GLU A CA 1
ATOM 1147 C C . GLU A 1 137 ? 9.502 6.118 -25.592 1.00 87.00 137 GLU A C 1
ATOM 1149 O O . GLU A 1 137 ? 8.831 6.311 -26.604 1.00 87.00 137 GLU A O 1
ATOM 1154 N N . SER A 1 138 ? 10.273 7.073 -25.062 1.00 81.25 138 SER A N 1
ATOM 1155 C CA . SER A 1 138 ? 10.371 8.432 -25.590 1.00 81.25 138 SER A CA 1
ATOM 1156 C C . SER A 1 138 ? 11.333 8.514 -26.776 1.00 81.25 138 SER A C 1
ATOM 1158 O O . SER A 1 138 ? 12.520 8.194 -26.672 1.00 81.25 138 SER A O 1
ATOM 1160 N N . ASP A 1 139 ? 10.846 9.026 -27.908 1.00 69.81 139 ASP A N 1
ATOM 1161 C CA . ASP A 1 139 ? 11.663 9.242 -29.109 1.00 69.81 139 ASP A CA 1
ATOM 1162 C C . ASP A 1 139 ? 12.771 10.287 -28.900 1.00 69.81 139 ASP A C 1
ATOM 1164 O O . ASP A 1 139 ? 13.794 10.247 -29.583 1.00 69.81 139 ASP A O 1
ATOM 1168 N N . PHE A 1 140 ? 12.609 11.172 -27.913 1.00 67.38 140 PHE A N 1
ATOM 1169 C CA . PHE A 1 140 ? 13.599 12.184 -27.543 1.00 67.38 140 PHE A CA 1
ATOM 1170 C C . PHE A 1 140 ? 14.893 11.553 -27.001 1.00 67.38 140 PHE A C 1
ATOM 1172 O O . PHE A 1 140 ? 15.994 11.878 -27.445 1.00 67.38 140 PHE A O 1
ATOM 1179 N N . ILE A 1 141 ? 14.772 10.579 -26.094 1.00 64.56 141 ILE A N 1
ATOM 1180 C CA . ILE A 1 141 ? 15.924 9.926 -25.451 1.00 64.56 141 ILE A CA 1
ATOM 1181 C C . ILE A 1 141 ? 16.674 9.034 -26.450 1.00 64.56 141 ILE A C 1
ATOM 1183 O O . ILE A 1 141 ? 17.905 8.969 -26.429 1.00 64.56 141 ILE A O 1
ATOM 1187 N N . LYS A 1 142 ? 15.952 8.385 -27.374 1.00 62.22 142 LYS A N 1
ATOM 1188 C CA . LYS A 1 142 ? 16.563 7.562 -28.432 1.00 62.22 142 LYS A CA 1
ATOM 1189 C C . LYS A 1 142 ? 17.502 8.367 -29.331 1.00 62.22 142 LYS A C 1
ATOM 1191 O O . LYS A 1 142 ? 18.495 7.814 -29.796 1.00 62.22 142 LYS A O 1
ATOM 1196 N N . GLN A 1 143 ? 17.191 9.641 -29.573 1.00 62.69 143 GLN A N 1
ATOM 1197 C CA . GLN A 1 143 ? 17.947 10.491 -30.492 1.00 62.69 143 GLN A CA 1
ATOM 1198 C C . GLN A 1 143 ? 19.058 11.285 -29.794 1.00 62.69 143 GLN A C 1
ATOM 1200 O O . GLN A 1 143 ? 20.160 11.360 -30.329 1.00 62.69 143 GLN A O 1
ATOM 1205 N N . GLU A 1 144 ? 18.812 11.843 -28.603 1.00 63.31 144 GLU A N 1
ATOM 1206 C CA . GLU A 1 144 ? 19.781 12.752 -27.966 1.00 63.31 144 GLU A CA 1
ATOM 1207 C C . GLU A 1 144 ? 20.796 12.060 -27.048 1.00 63.31 144 GLU A C 1
ATOM 1209 O O . GLU A 1 144 ? 21.898 12.567 -26.844 1.00 63.31 144 GLU A O 1
ATOM 1214 N N . MET A 1 145 ? 20.465 10.888 -26.500 1.00 61.75 145 MET A N 1
ATOM 1215 C CA . MET A 1 145 ? 21.274 10.258 -25.450 1.00 61.75 145 MET A CA 1
ATOM 1216 C C . MET A 1 145 ? 22.080 9.038 -25.900 1.00 61.75 145 MET A C 1
ATOM 1218 O O . MET A 1 145 ? 22.669 8.357 -25.059 1.00 61.75 145 MET A O 1
ATOM 1222 N N . ASN A 1 146 ? 22.102 8.717 -27.199 1.00 64.25 146 ASN A N 1
ATOM 1223 C CA . ASN A 1 146 ? 22.714 7.483 -27.717 1.00 64.25 146 ASN A CA 1
ATOM 1224 C C . ASN A 1 146 ? 22.215 6.207 -26.992 1.00 64.25 146 ASN A C 1
ATOM 1226 O O . ASN A 1 146 ? 22.940 5.221 -26.871 1.00 64.25 146 ASN A O 1
ATOM 1230 N N . GLY A 1 147 ? 20.986 6.228 -26.465 1.00 62.34 147 GLY A N 1
ATOM 1231 C CA . GLY A 1 147 ? 20.413 5.113 -25.706 1.00 62.34 147 GLY A CA 1
ATOM 1232 C C . GLY A 1 147 ? 20.962 4.926 -24.282 1.00 62.34 147 GLY A C 1
ATOM 1233 O O . GLY A 1 147 ? 20.739 3.873 -23.689 1.00 62.34 147 GLY A O 1
ATOM 1234 N N . ILE A 1 148 ? 21.671 5.906 -23.707 1.00 69.56 148 ILE A N 1
ATOM 1235 C CA . ILE A 1 148 ? 22.138 5.845 -22.311 1.00 69.56 148 ILE A CA 1
ATOM 1236 C C . ILE A 1 148 ? 20.956 6.047 -21.351 1.00 69.56 148 ILE A C 1
ATOM 1238 O O . ILE A 1 148 ? 20.306 7.089 -21.368 1.00 69.56 148 ILE A O 1
ATOM 1242 N N . GLN A 1 149 ? 20.713 5.075 -20.467 1.00 82.62 149 GLN A N 1
ATOM 1243 C CA . GLN A 1 149 ? 19.636 5.138 -19.475 1.00 82.62 149 GLN A CA 1
ATOM 1244 C C . GLN A 1 149 ? 20.122 5.744 -18.138 1.00 82.62 149 GLN A C 1
ATOM 1246 O O . GLN A 1 149 ? 21.055 5.216 -17.528 1.00 82.62 149 GLN A O 1
ATOM 1251 N N . MET A 1 150 ? 19.494 6.836 -17.675 1.00 84.00 150 MET A N 1
ATOM 1252 C CA . MET A 1 150 ? 19.911 7.588 -16.473 1.00 84.00 150 MET A CA 1
ATOM 1253 C C . MET A 1 150 ? 19.378 7.048 -15.135 1.00 84.00 150 MET A C 1
ATOM 1255 O O . MET A 1 150 ? 20.034 7.191 -14.107 1.00 84.00 150 MET A O 1
ATOM 1259 N N . TYR A 1 151 ? 18.194 6.449 -15.128 1.00 88.12 151 TYR A N 1
ATOM 1260 C CA . TYR A 1 151 ? 17.516 5.921 -13.944 1.00 88.12 151 TYR A CA 1
ATOM 1261 C C . TYR A 1 151 ? 17.925 4.486 -13.612 1.00 88.12 151 TYR A C 1
ATOM 1263 O O . TYR A 1 151 ? 17.999 4.126 -12.437 1.00 88.12 151 TYR A O 1
ATOM 1271 N N . TYR A 1 152 ? 18.197 3.657 -14.623 1.00 89.19 152 TYR A N 1
ATOM 1272 C CA . TYR A 1 152 ? 18.580 2.264 -14.415 1.00 89.19 152 TYR A CA 1
ATOM 1273 C C . TYR A 1 152 ? 19.632 1.809 -15.430 1.00 89.19 152 TYR A C 1
ATOM 1275 O O . TYR A 1 152 ? 19.349 1.566 -16.605 1.00 89.19 152 TYR A O 1
ATOM 1283 N N . LYS A 1 153 ? 20.879 1.683 -14.964 1.00 88.75 153 LYS A N 1
ATOM 1284 C CA . LYS A 1 153 ? 22.035 1.370 -15.811 1.00 88.75 153 LYS A CA 1
ATOM 1285 C C . LYS A 1 153 ? 21.841 0.044 -16.554 1.00 88.75 153 LYS A C 1
ATOM 1287 O O . LYS A 1 153 ? 21.633 -0.994 -15.936 1.00 88.75 153 LYS A O 1
ATOM 1292 N N . GLY A 1 154 ? 22.005 0.086 -17.876 1.00 87.69 154 GLY A N 1
ATOM 1293 C CA . GLY A 1 154 ? 21.927 -1.095 -18.740 1.00 87.69 154 GLY A CA 1
ATOM 1294 C C . GLY A 1 154 ? 20.508 -1.510 -19.135 1.00 87.69 154 GLY A C 1
ATOM 1295 O O . GLY A 1 154 ? 20.360 -2.527 -19.809 1.00 87.69 154 GLY A O 1
ATOM 1296 N N . ALA A 1 155 ? 19.481 -0.746 -18.749 1.00 91.00 155 ALA A N 1
ATOM 1297 C CA . ALA A 1 155 ? 18.127 -0.992 -19.220 1.00 91.00 155 ALA A CA 1
ATOM 1298 C C . ALA A 1 155 ? 17.942 -0.541 -20.677 1.00 91.00 155 ALA A C 1
ATOM 1300 O O . ALA A 1 155 ? 18.349 0.556 -21.063 1.00 91.00 155 ALA A O 1
ATOM 1301 N N . THR A 1 156 ? 17.296 -1.394 -21.464 1.00 90.38 156 THR A N 1
ATOM 1302 C CA . THR A 1 156 ? 16.934 -1.201 -22.870 1.00 90.38 156 THR A CA 1
ATOM 1303 C C . THR A 1 156 ? 15.486 -1.648 -23.089 1.00 90.38 156 THR A C 1
ATOM 1305 O O . THR A 1 156 ? 14.893 -2.294 -22.222 1.00 90.38 156 THR A O 1
ATOM 1308 N N . LEU A 1 157 ? 14.882 -1.328 -24.239 1.00 88.62 157 LEU A N 1
ATOM 1309 C CA . LEU A 1 157 ? 13.511 -1.770 -24.540 1.00 88.62 157 LEU A CA 1
ATOM 1310 C C . LEU A 1 157 ? 13.382 -3.300 -24.573 1.00 88.62 157 LEU A C 1
ATOM 1312 O O . LEU A 1 157 ? 12.330 -3.839 -24.232 1.00 88.62 157 LEU A O 1
ATOM 1316 N N . GLU A 1 158 ? 14.452 -3.991 -24.960 1.00 90.56 158 GLU A N 1
ATOM 1317 C CA . GLU A 1 158 ? 14.501 -5.445 -25.076 1.00 90.56 158 GLU A CA 1
ATOM 1318 C C . GLU A 1 158 ? 14.557 -6.132 -23.707 1.0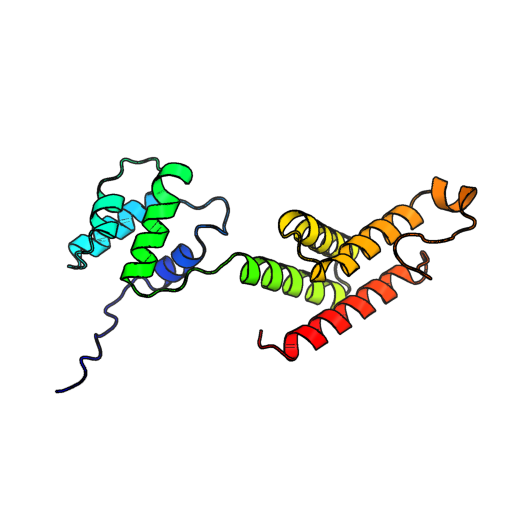0 90.56 158 GLU A C 1
ATOM 1320 O O . GLU A 1 158 ? 13.966 -7.197 -23.549 1.00 90.56 158 GLU A O 1
ATOM 1325 N N . ASN A 1 159 ? 15.222 -5.528 -22.713 1.00 94.19 159 ASN A N 1
ATOM 1326 C CA . ASN A 1 159 ? 15.480 -6.173 -21.421 1.00 94.19 159 ASN A CA 1
ATOM 1327 C C . ASN A 1 159 ? 14.724 -5.560 -20.227 1.00 94.19 159 ASN A C 1
ATOM 1329 O O . ASN A 1 159 ? 14.714 -6.153 -19.149 1.00 94.19 159 ASN A O 1
ATOM 1333 N N . ILE A 1 160 ? 14.066 -4.402 -20.381 1.00 94.88 160 ILE A N 1
ATOM 1334 C CA . ILE A 1 160 ? 13.455 -3.677 -19.251 1.00 94.88 160 ILE A CA 1
ATOM 1335 C C . ILE A 1 160 ? 12.455 -4.543 -18.474 1.00 94.88 160 ILE A C 1
ATOM 1337 O O . ILE A 1 160 ? 12.437 -4.520 -17.245 1.00 94.88 160 ILE A O 1
ATOM 1341 N N . LYS A 1 161 ? 11.670 -5.375 -19.169 1.00 95.94 161 LYS A N 1
ATOM 1342 C CA . LYS A 1 161 ? 10.721 -6.304 -18.533 1.00 95.94 161 LYS A CA 1
ATOM 1343 C C . LYS A 1 161 ? 11.429 -7.354 -17.677 1.00 95.94 161 LYS A C 1
ATOM 1345 O O . LYS A 1 161 ? 10.968 -7.657 -16.581 1.00 95.94 161 LYS A O 1
ATOM 1350 N N . GLU A 1 162 ? 12.546 -7.888 -18.162 1.00 96.38 162 GLU A N 1
ATOM 1351 C CA . GLU A 1 162 ? 13.346 -8.884 -17.446 1.00 96.38 162 GLU A CA 1
ATOM 1352 C C . GLU A 1 162 ? 14.003 -8.273 -16.207 1.00 96.38 162 GLU A C 1
ATOM 1354 O O . GLU A 1 162 ? 13.993 -8.891 -15.145 1.00 96.38 162 GLU A O 1
ATOM 1359 N N . LEU A 1 163 ? 14.498 -7.035 -16.312 1.00 96.62 163 LEU A N 1
ATOM 1360 C CA . LEU A 1 163 ? 15.047 -6.286 -15.179 1.00 96.62 163 LEU A CA 1
ATOM 1361 C C . LEU A 1 163 ? 13.991 -6.030 -14.098 1.00 96.62 163 LEU A C 1
ATOM 1363 O O . LEU A 1 163 ? 14.266 -6.213 -12.915 1.00 96.62 163 LEU A O 1
ATOM 1367 N N . ILE A 1 164 ? 12.765 -5.676 -14.491 1.00 97.69 164 ILE A N 1
ATOM 1368 C CA . ILE A 1 164 ? 11.650 -5.497 -13.552 1.00 97.69 164 ILE A CA 1
ATOM 1369 C C . ILE A 1 164 ? 11.321 -6.808 -12.838 1.00 97.69 164 ILE A C 1
ATOM 1371 O O . ILE A 1 164 ? 11.205 -6.822 -11.616 1.00 97.69 164 ILE A O 1
ATOM 1375 N N . ILE A 1 165 ? 11.232 -7.918 -13.576 1.00 97.06 165 ILE A N 1
ATOM 1376 C CA . ILE A 1 165 ? 11.017 -9.247 -12.989 1.00 97.06 165 ILE A CA 1
ATOM 1377 C C . ILE A 1 165 ? 12.156 -9.606 -12.025 1.00 97.06 165 ILE A C 1
ATOM 1379 O O . ILE A 1 165 ? 11.897 -10.141 -10.949 1.00 97.06 165 ILE A O 1
ATOM 1383 N N . LEU A 1 166 ? 13.408 -9.315 -12.385 1.00 96.19 166 LEU A N 1
ATOM 1384 C CA . LEU A 1 166 ? 14.574 -9.588 -11.550 1.00 96.19 166 LEU A CA 1
ATOM 1385 C C . LEU A 1 166 ? 14.515 -8.823 -10.220 1.00 96.19 166 LEU A C 1
ATOM 1387 O O . LEU A 1 166 ? 14.689 -9.431 -9.167 1.00 96.19 166 LEU A O 1
ATOM 1391 N N . GLU A 1 167 ? 14.243 -7.519 -10.249 1.00 96.12 167 GLU A N 1
ATOM 1392 C CA . GLU A 1 167 ? 14.118 -6.711 -9.027 1.00 96.12 167 GLU A CA 1
ATOM 1393 C C . GLU A 1 167 ? 12.893 -7.114 -8.194 1.00 96.12 167 GLU A C 1
ATOM 1395 O O . GLU A 1 167 ? 12.967 -7.184 -6.969 1.00 96.12 167 GLU A O 1
ATOM 1400 N N . SER A 1 168 ? 11.788 -7.493 -8.841 1.00 95.12 168 SER A N 1
ATOM 1401 C CA . SER A 1 168 ? 10.619 -8.069 -8.169 1.00 95.12 168 SER A CA 1
ATOM 1402 C C . SER A 1 168 ? 10.922 -9.389 -7.446 1.00 95.12 168 SER A C 1
ATOM 1404 O O . SER A 1 168 ? 10.371 -9.625 -6.373 1.00 95.12 168 SER A O 1
ATOM 1406 N N . LYS A 1 169 ? 11.806 -10.245 -7.978 1.00 95.06 169 LYS A N 1
ATOM 1407 C CA . LYS A 1 169 ? 12.250 -11.462 -7.269 1.00 95.06 169 LYS A CA 1
ATOM 1408 C C . LYS A 1 169 ? 13.069 -11.114 -6.030 1.00 95.06 169 LYS A C 1
ATOM 1410 O O . LYS A 1 169 ? 12.741 -11.588 -4.947 1.00 95.06 169 LYS A O 1
ATOM 1415 N N . LYS A 1 170 ? 14.059 -10.227 -6.177 1.00 93.56 170 LYS A N 1
ATOM 1416 C CA . LYS A 1 170 ? 14.896 -9.756 -5.060 1.00 93.56 170 LYS A CA 1
ATOM 1417 C C . LYS A 1 170 ? 14.058 -9.149 -3.932 1.00 93.56 170 LYS A C 1
ATOM 1419 O O . LYS A 1 170 ? 14.356 -9.368 -2.764 1.00 93.56 170 LYS A O 1
ATOM 1424 N N . TRP A 1 171 ? 12.998 -8.418 -4.283 1.00 91.75 171 TRP A N 1
ATOM 1425 C CA . TRP A 1 171 ? 12.053 -7.852 -3.321 1.00 91.75 171 TRP A CA 1
ATOM 1426 C C . TRP A 1 171 ? 11.355 -8.916 -2.462 1.00 91.75 171 TRP A C 1
ATOM 1428 O O . TRP A 1 171 ? 11.218 -8.744 -1.254 1.00 91.75 171 TRP A O 1
ATOM 1438 N N . LEU A 1 172 ? 10.892 -10.021 -3.056 1.00 87.00 172 LEU A N 1
ATOM 1439 C CA . LEU A 1 172 ? 10.249 -11.082 -2.271 1.00 87.00 172 LEU A CA 1
ATOM 1440 C C . LEU A 1 172 ? 11.260 -11.863 -1.431 1.00 87.00 172 LEU A C 1
ATOM 1442 O O . LEU A 1 172 ? 10.969 -12.175 -0.281 1.00 87.00 172 LEU A O 1
ATOM 1446 N N . GLU A 1 173 ? 12.458 -12.108 -1.965 1.00 86.19 173 GLU A N 1
ATOM 1447 C CA . GLU A 1 173 ? 13.542 -12.767 -1.226 1.00 86.19 173 GLU A CA 1
ATOM 1448 C C . GLU A 1 173 ? 13.962 -11.963 0.015 1.00 86.19 173 GLU A C 1
ATOM 1450 O O . GLU A 1 173 ? 14.248 -12.545 1.062 1.00 86.19 173 GLU A O 1
ATOM 1455 N N . SER A 1 174 ? 13.954 -10.627 -0.060 1.00 76.69 174 SER A N 1
ATOM 1456 C CA . SER A 1 174 ? 14.198 -9.777 1.109 1.00 76.69 174 SER A CA 1
ATOM 1457 C C . SER A 1 174 ? 13.011 -9.741 2.081 1.00 76.69 174 SER A C 1
ATOM 1459 O O . SER A 1 174 ? 13.222 -9.589 3.283 1.00 76.69 174 SER A O 1
ATOM 1461 N N . CYS A 1 175 ? 11.775 -9.926 1.601 1.00 60.69 175 CYS A N 1
ATOM 1462 C CA . CYS A 1 175 ? 10.579 -9.996 2.445 1.00 60.69 175 CYS A CA 1
ATOM 1463 C C . CYS A 1 175 ? 10.482 -11.303 3.250 1.00 60.69 175 CYS A C 1
ATOM 1465 O O . CYS A 1 175 ? 10.111 -11.255 4.424 1.00 60.69 175 CYS A O 1
ATOM 1467 N N . ASP A 1 176 ? 10.848 -12.448 2.664 1.00 50.72 176 ASP A N 1
ATOM 1468 C CA . ASP A 1 176 ? 10.790 -13.762 3.327 1.00 50.72 176 ASP A CA 1
ATOM 1469 C C . ASP A 1 176 ? 11.741 -13.870 4.538 1.00 50.72 176 ASP A C 1
ATOM 1471 O O . ASP A 1 176 ? 11.510 -14.669 5.445 1.00 50.72 176 ASP A O 1
ATOM 1475 N N . LEU A 1 177 ? 12.772 -13.021 4.611 1.00 42.94 177 LEU A N 1
ATOM 1476 C CA . LEU A 1 177 ? 13.709 -12.958 5.740 1.00 42.94 177 LEU A CA 1
ATOM 1477 C C . LEU A 1 177 ? 13.156 -12.235 6.983 1.00 42.94 177 LEU A C 1
ATOM 1479 O O . LEU A 1 177 ? 13.732 -12.379 8.060 1.00 42.94 177 LEU A O 1
ATOM 1483 N N . TYR A 1 178 ? 12.054 -11.483 6.866 1.00 36.94 178 TYR A N 1
ATOM 1484 C CA . TYR A 1 178 ? 11.527 -10.636 7.949 1.00 36.94 178 TYR A CA 1
ATOM 1485 C C . TYR A 1 178 ? 10.063 -10.904 8.332 1.00 36.94 178 TYR A C 1
ATOM 1487 O O . TYR A 1 178 ? 9.499 -10.134 9.100 1.00 36.94 178 TYR A O 1
ATOM 1495 N N . SER A 1 179 ? 9.495 -12.041 7.911 1.00 42.69 179 SER A N 1
ATOM 1496 C CA . SER A 1 179 ? 8.107 -12.473 8.180 1.00 42.69 179 SER A CA 1
ATOM 1497 C C . SER A 1 179 ? 7.056 -11.578 7.508 1.00 42.69 179 SER A C 1
ATOM 1499 O O . SER A 1 179 ? 6.915 -10.396 7.821 1.00 42.69 179 SER A O 1
ATOM 1501 N N . CYS A 1 180 ? 6.343 -12.161 6.545 1.00 47.50 180 CYS A N 1
ATOM 1502 C CA . CYS A 1 180 ? 5.229 -11.545 5.823 1.00 47.50 180 CYS A CA 1
ATOM 1503 C C . CYS A 1 180 ? 3.925 -11.551 6.628 1.00 47.50 180 CYS A C 1
ATOM 1505 O O . CYS A 1 180 ? 3.689 -12.543 7.354 1.00 47.50 180 CYS A O 1
#

Organism: NCBI:txid2358479